Protein AF-X1GWE2-F1 (afdb_monomer)

Secondary structure (DSSP, 8-state):
--EEEEE--TT--HHHHHHHHHHHHHTT-EEEEEESSSS-EE-TTS-EE--SEEGGG--GGG-SEEEE---SSHHHHHTT-HHHHHHHHHHHHTT-EEEE-TTGGG-

Radius of gyration: 12.26 Å; Cα contacts (8 Å, |Δi|>4): 231; chains: 1; bounding box: 29×24×32 Å

pLDDT: mean 97.78, std 1.41, range [90.81, 98.81]

Sequence (107 aa):
MAKIAIVATDGFEEAELIYPFYRLKEAGHESVIISLGKRPIEGKFGYVIKPSFKIDEVSSNDYDGVIVPGGTKNPDYLRRNKNVLNFVHTLDQQHKLVGAICHAGWV

Structure (mmCIF, N/CA/C/O backbone):
data_AF-X1GWE2-F1
#
_entry.id   AF-X1GWE2-F1
#
loop_
_atom_site.group_PDB
_atom_site.id
_atom_site.type_symbol
_atom_site.label_atom_id
_atom_site.label_alt_id
_atom_site.label_comp_id
_atom_site.label_asym_id
_atom_site.label_entity_id
_atom_site.label_seq_id
_atom_site.pdbx_PDB_ins_code
_atom_site.Cartn_x
_atom_site.Cartn_y
_atom_site.Cartn_z
_atom_site.occupancy
_atom_site.B_iso_or_equiv
_atom_site.auth_seq_id
_atom_site.auth_comp_id
_atom_site.auth_asym_id
_atom_site.auth_atom_id
_atom_site.pdbx_PDB_model_num
ATOM 1 N N . MET A 1 1 ? -17.649 7.299 9.170 1.00 90.81 1 MET A N 1
ATOM 2 C CA . MET A 1 1 ? -16.696 7.674 8.105 1.00 90.81 1 MET A CA 1
ATOM 3 C C . MET A 1 1 ? -15.411 6.938 8.408 1.00 90.81 1 MET A C 1
ATOM 5 O O . MET A 1 1 ? -14.901 7.147 9.497 1.00 90.81 1 MET A O 1
ATOM 9 N N . ALA A 1 2 ? -14.978 6.033 7.530 1.00 97.81 2 ALA A N 1
ATOM 10 C CA . ALA A 1 2 ? -13.777 5.232 7.756 1.00 97.81 2 ALA A CA 1
ATOM 11 C C . ALA A 1 2 ? -12.534 5.924 7.179 1.00 97.81 2 ALA A C 1
ATOM 13 O O . ALA A 1 2 ? -12.653 6.657 6.194 1.00 97.81 2 ALA A O 1
ATOM 14 N N . LYS A 1 3 ? -11.360 5.660 7.750 1.00 98.62 3 LYS A N 1
ATOM 15 C CA . LYS A 1 3 ? -10.057 6.100 7.246 1.00 98.62 3 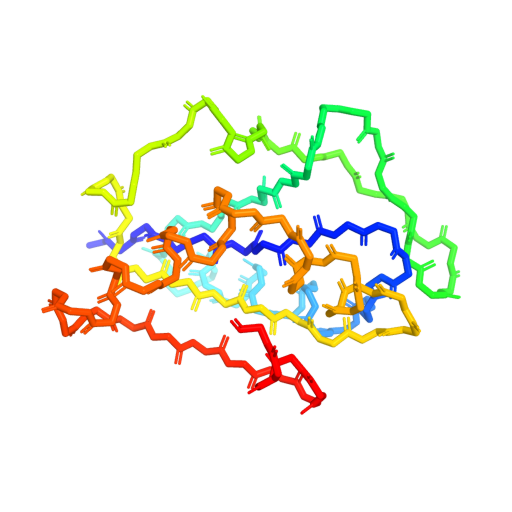LYS A CA 1
ATOM 16 C C . LYS A 1 3 ? -9.218 4.903 6.819 1.00 98.62 3 LYS A C 1
ATOM 18 O O . LYS A 1 3 ? -8.773 4.116 7.648 1.00 98.62 3 LYS A O 1
ATOM 23 N N . ILE A 1 4 ? -8.995 4.765 5.516 1.00 98.75 4 ILE A N 1
ATOM 24 C CA . ILE A 1 4 ? -8.340 3.600 4.917 1.00 98.75 4 ILE A CA 1
ATOM 25 C C . ILE A 1 4 ? -6.966 3.988 4.373 1.00 98.75 4 ILE A C 1
ATOM 27 O O . ILE A 1 4 ? -6.832 4.901 3.553 1.00 98.75 4 ILE A O 1
ATOM 31 N N . ALA A 1 5 ? -5.939 3.269 4.819 1.00 98.75 5 ALA A N 1
ATOM 32 C CA . ALA A 1 5 ? -4.594 3.380 4.278 1.00 98.75 5 ALA A CA 1
ATOM 33 C C . ALA A 1 5 ? -4.493 2.640 2.938 1.00 98.75 5 ALA A C 1
ATOM 35 O O . ALA A 1 5 ? -4.986 1.526 2.797 1.00 98.75 5 ALA A O 1
ATOM 36 N N . ILE A 1 6 ? -3.793 3.219 1.969 1.00 98.75 6 ILE A N 1
ATOM 37 C CA . ILE A 1 6 ? -3.306 2.517 0.781 1.00 98.75 6 ILE A CA 1
ATOM 38 C C . ILE A 1 6 ? -1.784 2.532 0.846 1.00 98.75 6 ILE A C 1
ATOM 40 O O . ILE A 1 6 ? -1.174 3.596 0.719 1.00 98.75 6 ILE A O 1
ATOM 44 N N . VAL A 1 7 ? -1.169 1.372 1.082 1.00 98.69 7 VAL A N 1
ATOM 45 C CA . VAL A 1 7 ? 0.289 1.272 1.247 1.00 98.69 7 VAL A CA 1
ATOM 46 C C . VAL A 1 7 ? 0.918 0.882 -0.083 1.00 98.69 7 VAL A C 1
ATOM 48 O O . VAL A 1 7 ? 0.711 -0.228 -0.566 1.00 98.69 7 VAL A O 1
ATOM 51 N N . ALA A 1 8 ? 1.694 1.788 -0.674 1.00 98.62 8 ALA A N 1
ATOM 52 C CA . ALA A 1 8 ? 2.322 1.573 -1.974 1.00 98.62 8 ALA A CA 1
ATOM 53 C C . ALA A 1 8 ? 3.717 2.210 -2.075 1.00 98.62 8 ALA A C 1
ATOM 55 O O . ALA A 1 8 ? 4.037 3.191 -1.406 1.00 98.62 8 ALA A O 1
ATOM 56 N N . THR A 1 9 ? 4.564 1.671 -2.943 1.00 98.56 9 THR A N 1
ATOM 57 C CA . THR A 1 9 ? 5.885 2.177 -3.331 1.00 98.56 9 THR A CA 1
ATOM 58 C C . THR A 1 9 ? 6.111 1.950 -4.829 1.00 98.56 9 THR A C 1
ATOM 60 O O . THR A 1 9 ? 5.176 1.559 -5.520 1.00 98.56 9 THR A O 1
ATOM 63 N N . ASP A 1 10 ? 7.300 2.243 -5.363 1.00 98.38 10 ASP A N 1
ATOM 64 C CA . ASP A 1 10 ? 7.531 2.194 -6.813 1.00 98.38 10 ASP A CA 1
ATOM 65 C C . ASP A 1 10 ? 7.184 0.840 -7.435 1.00 98.38 10 ASP A C 1
ATOM 67 O O . ASP A 1 10 ? 7.381 -0.224 -6.842 1.00 98.38 10 ASP A O 1
ATOM 71 N N . GLY A 1 11 ? 6.723 0.896 -8.681 1.00 98.06 11 GLY A N 1
ATOM 72 C CA . GLY A 1 11 ? 6.243 -0.258 -9.422 1.00 98.06 11 GLY A CA 1
ATOM 73 C C . GLY A 1 11 ? 4.932 -0.806 -8.870 1.00 98.06 11 GLY A C 1
ATOM 74 O O . GLY A 1 11 ? 4.714 -2.010 -8.982 1.00 98.06 11 GLY A O 1
ATOM 75 N N . PHE A 1 12 ? 4.093 0.032 -8.250 1.00 98.50 12 PHE A N 1
ATOM 76 C CA . PHE A 1 12 ? 2.706 -0.316 -7.926 1.00 98.50 12 PHE A CA 1
ATOM 77 C C . PHE A 1 12 ? 1.871 -0.463 -9.200 1.00 98.50 12 PHE A C 1
ATOM 79 O O . PHE A 1 12 ? 2.204 0.127 -10.228 1.00 98.50 12 PHE A O 1
ATOM 86 N N . GLU A 1 13 ? 0.801 -1.258 -9.139 1.00 98.31 13 GLU A N 1
ATOM 87 C CA . GLU A 1 13 ? -0.170 -1.305 -10.231 1.00 98.31 13 GLU A CA 1
ATOM 88 C C . GLU A 1 13 ? -1.113 -0.096 -10.131 1.00 98.31 13 GLU A C 1
ATOM 90 O O . GLU A 1 13 ? -1.823 0.06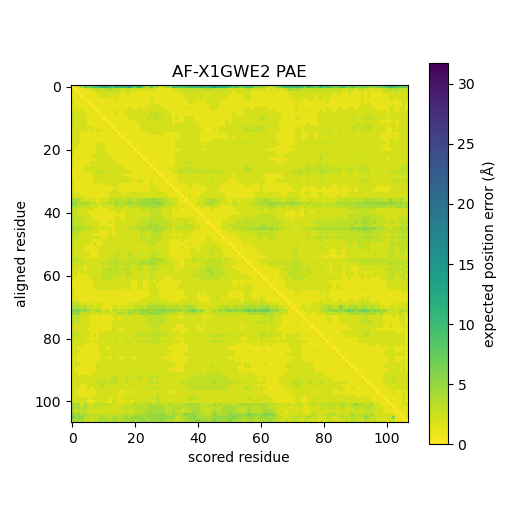2 -9.132 1.00 98.31 13 GLU A O 1
ATOM 95 N N . GLU A 1 14 ? -1.116 0.770 -11.145 1.00 98.00 14 GLU A N 1
ATOM 96 C CA . GLU A 1 14 ? -1.897 2.001 -11.171 1.00 98.00 14 GLU A CA 1
ATOM 97 C C . GLU A 1 14 ? -3.386 1.766 -10.929 1.00 98.00 14 GLU A C 1
ATOM 99 O O . GLU A 1 14 ? -3.964 2.453 -10.086 1.00 98.00 14 GLU A O 1
ATOM 104 N N . ALA A 1 15 ? -4.021 0.811 -11.618 1.00 97.94 15 ALA A N 1
ATOM 105 C CA . ALA A 1 15 ? -5.461 0.604 -11.475 1.00 97.94 15 ALA A CA 1
ATOM 106 C C . ALA A 1 15 ? -5.819 0.100 -10.069 1.00 97.94 15 ALA A C 1
ATOM 108 O O . ALA A 1 15 ? -6.815 0.536 -9.488 1.00 97.94 15 ALA A O 1
ATOM 109 N N . GLU A 1 16 ? -4.976 -0.760 -9.494 1.00 98.38 16 GLU A N 1
ATOM 110 C CA . GLU A 1 16 ? -5.173 -1.333 -8.158 1.00 98.38 16 GLU A CA 1
ATOM 111 C C . GLU A 1 16 ? -4.971 -0.305 -7.035 1.00 98.38 16 GLU A C 1
ATOM 113 O O . GLU A 1 16 ? -5.511 -0.482 -5.947 1.00 98.38 16 GLU A O 1
ATOM 118 N N . LEU A 1 17 ? -4.237 0.785 -7.283 1.00 98.50 17 LEU A N 1
ATOM 119 C CA . LEU A 1 17 ? -4.112 1.910 -6.350 1.00 98.50 17 LEU A CA 1
ATOM 120 C C . LEU A 1 17 ? -5.204 2.962 -6.582 1.00 98.50 17 LEU A C 1
ATOM 122 O O . LEU A 1 17 ? -5.904 3.364 -5.650 1.00 98.50 17 LEU A O 1
ATOM 126 N N . ILE A 1 18 ? -5.338 3.430 -7.825 1.00 98.19 18 ILE A N 1
ATOM 127 C CA . ILE A 1 18 ? -6.184 4.569 -8.202 1.00 98.19 18 ILE A CA 1
ATOM 128 C C . ILE A 1 18 ? -7.657 4.238 -7.982 1.00 98.19 18 ILE A C 1
ATOM 130 O O . ILE A 1 18 ? -8.397 5.059 -7.434 1.00 98.19 18 ILE A O 1
ATOM 134 N N . TYR A 1 19 ? -8.093 3.041 -8.379 1.00 98.06 19 TYR A N 1
ATOM 135 C CA . TYR A 1 19 ? -9.505 2.692 -8.307 1.00 98.06 19 TYR A CA 1
ATOM 136 C C . TYR A 1 19 ? -10.011 2.626 -6.854 1.00 98.06 19 TYR A C 1
ATOM 138 O O . TYR A 1 19 ? -10.979 3.333 -6.553 1.00 98.06 19 TYR A O 1
ATOM 146 N N . PRO A 1 20 ? -9.363 1.907 -5.910 1.00 97.94 20 PRO A N 1
ATOM 147 C CA . PRO A 1 20 ? -9.767 1.954 -4.504 1.00 97.94 20 PRO A CA 1
ATOM 148 C C . PRO A 1 20 ? -9.661 3.354 -3.895 1.00 97.94 20 PRO A C 1
ATOM 150 O O . PRO A 1 20 ? -10.560 3.756 -3.159 1.00 97.94 20 PRO A O 1
ATOM 153 N N . PHE A 1 21 ? -8.620 4.123 -4.236 1.00 98.38 21 PHE A N 1
ATOM 154 C CA . PHE A 1 21 ? -8.428 5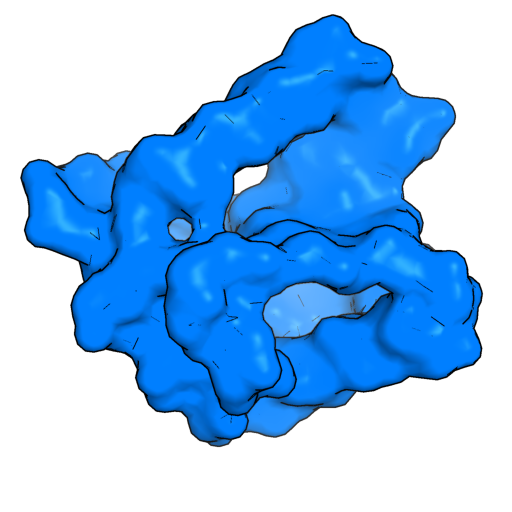.477 -3.713 1.00 98.38 21 PHE A CA 1
ATOM 155 C C . PHE A 1 21 ? -9.622 6.393 -3.994 1.00 98.38 21 PHE A C 1
ATOM 157 O O . PHE A 1 21 ? -10.154 7.027 -3.079 1.00 98.38 21 PHE A O 1
ATOM 164 N N . TYR A 1 22 ? -10.068 6.456 -5.251 1.00 98.31 22 TYR A N 1
ATOM 165 C CA . TYR A 1 22 ? -11.214 7.285 -5.617 1.00 98.31 22 TYR A CA 1
ATOM 166 C C . TYR A 1 22 ? -12.535 6.672 -5.159 1.00 98.31 22 TYR A C 1
ATOM 168 O O . TYR A 1 22 ? -13.389 7.396 -4.651 1.00 98.31 22 TYR A O 1
ATOM 176 N N . ARG A 1 23 ? -12.697 5.345 -5.240 1.00 98.25 23 ARG A N 1
ATOM 177 C CA . ARG A 1 23 ? -13.954 4.692 -4.855 1.00 98.25 23 ARG A CA 1
ATOM 178 C C . ARG A 1 23 ? -14.266 4.839 -3.365 1.00 98.25 23 ARG A C 1
ATOM 180 O O . ARG A 1 23 ? -15.420 5.070 -3.017 1.00 98.25 23 ARG A O 1
ATOM 187 N N . LEU A 1 24 ? -13.252 4.773 -2.501 1.00 98.31 24 LEU A N 1
ATOM 188 C CA . LEU A 1 24 ? -13.392 5.045 -1.067 1.00 98.31 24 LEU A CA 1
ATOM 189 C C . LEU A 1 24 ? -13.828 6.491 -0.805 1.00 98.31 24 LEU A C 1
ATOM 191 O O . LEU A 1 24 ? -14.738 6.726 -0.013 1.00 98.31 24 LEU A O 1
ATOM 195 N N . LYS A 1 25 ? -13.228 7.458 -1.507 1.00 98.06 25 LYS A N 1
ATOM 196 C CA . LYS A 1 25 ? -13.600 8.875 -1.388 1.00 98.06 25 LYS A CA 1
ATOM 197 C C . LYS A 1 25 ? -15.029 9.139 -1.845 1.00 98.06 25 LYS A C 1
ATOM 199 O O . LYS A 1 25 ? -15.770 9.828 -1.153 1.00 98.06 25 LYS A O 1
ATOM 204 N N . GLU A 1 26 ? -15.432 8.558 -2.971 1.00 98.44 26 GLU A N 1
ATOM 205 C CA . GLU A 1 26 ? -16.801 8.653 -3.488 1.00 98.44 26 GLU A CA 1
ATOM 206 C C . GLU A 1 26 ? -17.832 8.025 -2.537 1.00 98.44 26 GLU A C 1
ATOM 208 O O . GLU A 1 26 ? -18.951 8.520 -2.434 1.00 98.44 26 GLU A O 1
ATOM 213 N N . ALA A 1 27 ? -17.449 6.984 -1.793 1.00 98.12 27 ALA A N 1
ATOM 214 C CA . ALA A 1 27 ? -18.274 6.373 -0.751 1.00 98.12 27 ALA A CA 1
ATOM 215 C C . ALA A 1 27 ? -18.300 7.167 0.577 1.00 98.12 27 ALA A C 1
ATOM 217 O O . ALA A 1 27 ? -18.923 6.731 1.544 1.00 98.12 27 ALA A O 1
ATOM 218 N N . GLY A 1 28 ? -17.631 8.324 0.654 1.00 98.38 28 GLY A N 1
ATOM 219 C CA . GLY A 1 28 ? -17.579 9.151 1.863 1.00 98.38 28 GLY A CA 1
ATOM 220 C C . GLY A 1 28 ? -16.601 8.634 2.922 1.00 98.38 28 GLY A C 1
ATOM 221 O O . GLY A 1 28 ? -16.858 8.758 4.122 1.00 98.38 28 GLY A O 1
AT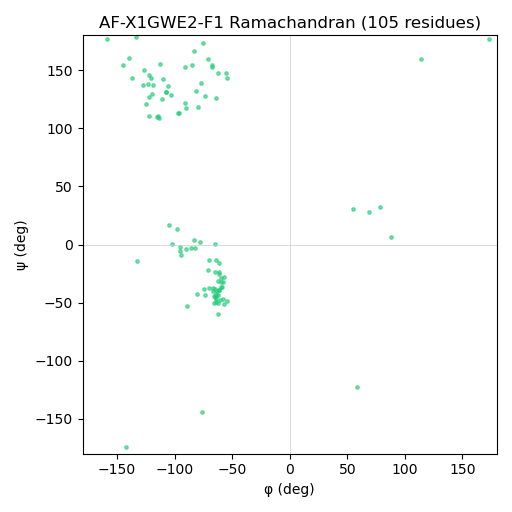OM 222 N N . HIS A 1 29 ? -15.501 8.005 2.506 1.00 98.56 29 HIS A N 1
ATOM 223 C CA . HIS A 1 29 ? -14.402 7.576 3.375 1.00 98.56 29 HIS A CA 1
ATOM 224 C C . HIS A 1 29 ? -13.123 8.366 3.078 1.00 98.56 29 HIS A C 1
ATOM 226 O O . HIS A 1 29 ? -12.915 8.871 1.975 1.00 98.56 29 HIS A O 1
ATOM 232 N N . GLU A 1 30 ? -12.236 8.464 4.064 1.00 98.38 30 GLU A N 1
ATOM 233 C CA . GLU A 1 30 ? -10.896 9.003 3.864 1.00 98.38 30 GLU A CA 1
ATOM 234 C C . GLU A 1 30 ? -9.998 7.906 3.277 1.00 98.38 30 GLU A C 1
ATOM 236 O O . GLU A 1 30 ? -9.971 6.777 3.766 1.00 98.38 30 GLU A O 1
ATOM 241 N N . SER A 1 31 ? -9.258 8.234 2.218 1.00 98.06 31 SER A N 1
ATOM 242 C CA . SER A 1 31 ? -8.272 7.339 1.611 1.00 98.06 31 SER A CA 1
ATOM 243 C C . SER A 1 31 ? -6.916 8.031 1.566 1.00 98.06 31 SER A C 1
ATOM 245 O O . SER A 1 31 ? -6.787 9.117 0.987 1.00 98.06 31 SER A O 1
ATOM 247 N N . VAL A 1 32 ? -5.924 7.416 2.209 1.00 98.44 32 VAL A N 1
ATOM 248 C CA . VAL A 1 32 ? -4.607 8.008 2.474 1.00 98.44 32 VAL A CA 1
ATOM 249 C C . VAL A 1 32 ? -3.519 7.140 1.870 1.00 98.44 32 VAL A C 1
ATOM 251 O O . VAL A 1 32 ? -3.436 5.954 2.171 1.00 98.44 32 VAL A O 1
ATOM 254 N N . ILE A 1 33 ? -2.647 7.732 1.057 1.00 98.56 33 ILE A N 1
ATOM 255 C CA . ILE A 1 33 ? -1.548 7.001 0.420 1.00 98.56 33 ILE A CA 1
ATOM 256 C C . ILE A 1 33 ? -0.318 7.067 1.322 1.00 98.56 33 ILE A C 1
ATOM 258 O O . ILE A 1 33 ? 0.172 8.155 1.636 1.00 98.56 33 ILE A O 1
ATOM 262 N N . ILE A 1 34 ? 0.191 5.906 1.719 1.00 98.69 34 ILE A N 1
ATOM 263 C CA . ILE A 1 34 ? 1.340 5.750 2.613 1.00 98.69 34 ILE A CA 1
ATOM 264 C C . ILE A 1 34 ? 2.436 5.013 1.852 1.00 98.69 34 ILE A C 1
ATOM 266 O O . ILE A 1 34 ? 2.167 4.043 1.147 1.00 98.69 34 ILE A O 1
ATOM 270 N N . SER A 1 35 ? 3.680 5.465 1.985 1.00 98.56 35 SER A N 1
ATOM 271 C CA . SER A 1 35 ? 4.816 4.819 1.326 1.00 98.56 35 SER A CA 1
ATOM 272 C C . SER A 1 35 ? 5.999 4.617 2.264 1.00 98.56 35 SER A C 1
ATOM 274 O O . SER A 1 35 ? 5.984 5.010 3.427 1.00 98.56 35 SER A O 1
ATOM 276 N N . LEU A 1 36 ? 7.067 4.014 1.747 1.00 98.19 36 LEU A N 1
ATOM 277 C CA . LEU A 1 36 ? 8.338 3.847 2.453 1.00 98.19 36 LEU A CA 1
ATOM 278 C C . LEU A 1 36 ? 9.084 5.183 2.640 1.00 98.19 36 LEU A C 1
ATOM 280 O O . LEU A 1 36 ? 10.039 5.265 3.406 1.00 98.19 36 LEU A O 1
ATOM 284 N N . GLY A 1 37 ? 8.663 6.234 1.929 1.00 96.69 37 GLY A N 1
ATOM 285 C CA . GLY A 1 37 ? 9.244 7.570 1.974 1.00 96.69 37 GLY A CA 1
ATOM 286 C C . GLY A 1 37 ? 8.264 8.641 1.486 1.00 96.69 37 GLY A C 1
ATOM 287 O O . GLY A 1 37 ? 7.155 8.339 1.065 1.00 96.69 37 GLY A O 1
ATOM 288 N N . LYS A 1 38 ? 8.678 9.914 1.546 1.00 95.44 38 LYS A N 1
ATOM 289 C CA . LYS A 1 38 ? 7.862 11.071 1.113 1.00 95.44 38 LYS A CA 1
ATOM 290 C C . LYS A 1 38 ? 8.142 11.523 -0.318 1.00 95.44 38 LYS A C 1
ATOM 292 O O . LYS A 1 38 ? 7.490 12.445 -0.809 1.00 95.44 38 LYS A O 1
ATOM 297 N N . ARG A 1 39 ? 9.140 10.922 -0.975 1.00 97.38 39 ARG A N 1
ATOM 298 C CA . ARG A 1 39 ? 9.382 11.204 -2.389 1.00 97.38 39 ARG A CA 1
ATOM 299 C C . ARG A 1 39 ? 8.218 10.666 -3.226 1.00 97.38 39 ARG A C 1
ATOM 301 O O . ARG A 1 39 ? 7.597 9.688 -2.807 1.00 97.38 39 ARG A O 1
ATOM 308 N N . PRO A 1 40 ? 7.939 11.264 -4.393 1.00 98.25 40 PRO A N 1
ATOM 309 C CA . PRO A 1 40 ? 7.014 10.669 -5.339 1.00 98.25 40 PRO A CA 1
ATOM 310 C C . PRO A 1 40 ? 7.414 9.229 -5.682 1.00 98.25 40 PRO A C 1
ATOM 312 O O . PRO A 1 40 ? 8.607 8.906 -5.750 1.00 98.25 40 PRO A O 1
ATOM 315 N N . ILE A 1 41 ? 6.401 8.389 -5.854 1.00 98.31 41 ILE A N 1
ATOM 316 C CA . ILE A 1 41 ? 6.516 6.997 -6.281 1.00 98.31 41 ILE A CA 1
ATOM 317 C C . ILE A 1 41 ? 5.964 6.871 -7.694 1.00 98.31 41 ILE A C 1
ATOM 319 O O . ILE A 1 41 ? 4.987 7.537 -8.040 1.00 98.31 41 ILE A O 1
ATOM 323 N N . GLU A 1 42 ? 6.598 6.034 -8.501 1.00 98.44 42 GLU A N 1
ATOM 324 C CA . GLU A 1 42 ? 6.222 5.820 -9.898 1.00 98.44 42 GLU A CA 1
ATOM 325 C C . GLU A 1 42 ? 5.566 4.447 -10.071 1.00 98.44 42 GLU A C 1
ATOM 327 O O . GLU A 1 42 ? 6.075 3.442 -9.570 1.00 98.44 42 GLU A O 1
ATOM 332 N N . GLY A 1 43 ? 4.414 4.408 -10.737 1.00 98.06 43 GLY A N 1
ATOM 333 C CA . GLY A 1 43 ? 3.675 3.191 -11.051 1.00 98.06 43 GLY A CA 1
ATOM 334 C C . GLY A 1 43 ? 4.315 2.394 -12.186 1.00 98.06 43 GLY A C 1
ATOM 335 O O . GLY A 1 43 ? 5.285 2.819 -12.817 1.00 98.06 43 GLY A O 1
ATOM 336 N N . LYS A 1 44 ? 3.786 1.197 -12.445 1.00 96.62 44 LYS A N 1
ATOM 337 C CA . LYS A 1 44 ? 4.290 0.288 -13.483 1.00 96.62 44 LYS A CA 1
ATOM 338 C C . LYS A 1 44 ? 4.272 0.919 -14.882 1.00 96.62 44 LYS A C 1
ATOM 340 O O . LYS A 1 44 ? 5.125 0.579 -15.702 1.00 96.62 44 LYS A O 1
ATOM 345 N N . PHE A 1 45 ? 3.314 1.796 -15.154 1.00 96.88 45 PHE A N 1
ATOM 346 C CA . PHE A 1 45 ? 3.110 2.471 -16.434 1.00 96.88 45 PHE A CA 1
ATOM 347 C C . PHE A 1 45 ? 3.551 3.946 -16.416 1.00 96.88 45 PHE A C 1
ATOM 349 O O . PHE A 1 45 ? 3.205 4.702 -17.324 1.00 96.88 45 PHE A O 1
ATOM 356 N N . GLY A 1 46 ? 4.349 4.351 -15.421 1.00 96.31 46 GLY A N 1
ATOM 357 C CA . GLY A 1 46 ? 4.970 5.676 -15.346 1.00 96.31 46 GLY A CA 1
ATOM 358 C C . GLY A 1 46 ? 4.117 6.747 -14.662 1.00 96.31 46 GLY A C 1
ATOM 359 O O . GLY A 1 46 ? 4.495 7.920 -14.651 1.00 96.31 46 GLY A O 1
ATOM 360 N N . TYR A 1 47 ? 2.965 6.391 -14.084 1.00 97.12 47 TYR A N 1
ATOM 361 C CA . TYR A 1 47 ? 2.157 7.365 -13.354 1.00 97.12 47 TYR A CA 1
ATOM 362 C C . TYR A 1 47 ? 2.804 7.710 -12.010 1.00 97.12 47 TYR A C 1
ATOM 364 O O . TYR A 1 47 ? 3.111 6.830 -11.208 1.00 97.12 47 TYR A O 1
ATOM 372 N N . VAL A 1 48 ? 2.988 9.000 -11.733 1.00 98.00 48 VAL A N 1
ATOM 373 C CA . VAL A 1 48 ? 3.680 9.461 -10.524 1.00 98.00 48 VAL A CA 1
ATOM 374 C C . VAL A 1 48 ? 2.682 9.959 -9.486 1.00 98.00 48 VAL A C 1
ATOM 376 O O . VAL A 1 48 ? 1.862 10.835 -9.756 1.00 98.00 48 VAL A O 1
ATOM 379 N N . ILE A 1 49 ? 2.796 9.445 -8.262 1.00 97.56 49 ILE A N 1
ATOM 380 C CA . ILE A 1 49 ? 1.967 9.847 -7.123 1.00 97.56 49 ILE A CA 1
ATOM 381 C C . ILE A 1 49 ? 2.859 10.318 -5.982 1.00 97.56 49 ILE A C 1
ATOM 383 O O . ILE A 1 49 ? 3.868 9.696 -5.661 1.00 97.56 49 ILE A O 1
ATOM 387 N N . LYS A 1 50 ? 2.466 11.411 -5.323 1.00 97.94 50 LYS A N 1
ATOM 388 C CA . LYS A 1 50 ? 3.094 11.858 -4.078 1.00 97.94 50 LYS A CA 1
ATOM 389 C C . LYS A 1 50 ? 2.382 11.217 -2.874 1.00 97.94 50 LYS A C 1
ATOM 391 O O . LYS A 1 50 ? 1.202 11.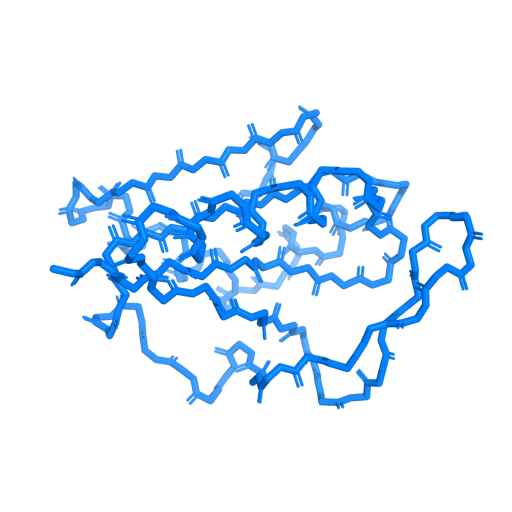510 -2.676 1.00 97.94 50 LYS A O 1
ATOM 396 N N . PRO A 1 51 ? 3.068 10.393 -2.060 1.00 97.94 51 PRO A N 1
ATOM 397 C CA . PRO A 1 51 ? 2.493 9.846 -0.833 1.00 97.94 51 PRO A CA 1
ATOM 398 C C . PRO A 1 51 ? 2.127 10.951 0.163 1.00 97.94 51 PRO A C 1
ATOM 400 O O . PRO A 1 51 ? 2.811 11.975 0.250 1.00 97.94 51 PRO A O 1
ATOM 403 N N . SER A 1 52 ? 1.069 10.729 0.940 1.00 98.00 52 SER A N 1
ATOM 404 C CA . SER A 1 52 ? 0.655 11.626 2.023 1.00 98.00 52 SER A CA 1
ATOM 405 C C . SER A 1 52 ? 1.603 11.518 3.219 1.00 98.00 52 SER A C 1
ATOM 407 O O . SER A 1 52 ? 2.023 12.537 3.767 1.00 98.00 52 SER A O 1
ATOM 409 N N . PHE A 1 53 ? 1.986 10.290 3.580 1.00 98.19 53 PHE A N 1
ATOM 410 C CA . PHE A 1 53 ? 2.837 10.000 4.734 1.00 98.19 53 PHE A CA 1
ATOM 411 C C . PHE A 1 53 ? 3.856 8.906 4.433 1.00 98.19 53 PHE A C 1
ATOM 413 O O . PHE A 1 53 ? 3.687 8.102 3.509 1.00 98.19 53 PHE A O 1
ATOM 420 N N . LYS A 1 54 ? 4.907 8.862 5.251 1.00 98.19 54 LYS A N 1
ATOM 421 C CA . LYS A 1 54 ? 5.761 7.680 5.356 1.00 98.19 54 LYS A CA 1
ATOM 422 C C . LYS A 1 54 ? 5.177 6.686 6.355 1.00 98.19 54 LYS A C 1
ATOM 424 O O . LYS A 1 54 ? 4.494 7.081 7.295 1.00 98.19 54 LYS A O 1
ATOM 429 N N . ILE A 1 55 ? 5.505 5.410 6.194 1.00 98.19 55 ILE A N 1
ATOM 430 C CA . ILE A 1 55 ? 5.058 4.350 7.105 1.00 98.19 55 ILE A CA 1
ATOM 431 C C . ILE A 1 55 ? 5.558 4.534 8.551 1.00 98.19 55 ILE A C 1
ATOM 433 O O . ILE A 1 55 ? 4.912 4.066 9.477 1.00 98.19 55 ILE A O 1
ATOM 437 N N . ASP A 1 56 ? 6.680 5.228 8.762 1.00 96.88 56 ASP A N 1
ATOM 438 C CA . ASP A 1 56 ? 7.236 5.537 10.088 1.00 96.88 56 ASP A CA 1
ATOM 439 C C . ASP A 1 56 ? 6.651 6.813 10.728 1.00 96.88 56 ASP A C 1
ATOM 441 O O . ASP A 1 56 ? 6.974 7.129 11.869 1.00 96.88 56 ASP A O 1
ATOM 445 N N . GLU A 1 57 ? 5.770 7.529 10.022 1.00 97.31 57 GLU A N 1
ATOM 446 C CA . GLU A 1 57 ? 5.097 8.746 10.502 1.00 97.31 57 GLU A CA 1
ATOM 447 C C . GLU A 1 57 ? 3.642 8.496 10.939 1.00 97.31 57 GLU A C 1
ATOM 449 O O . GLU A 1 57 ? 2.946 9.436 11.319 1.00 97.31 57 GLU A O 1
ATOM 454 N N . VAL A 1 58 ? 3.156 7.255 10.848 1.00 97.81 58 VAL A N 1
ATOM 455 C CA . VAL A 1 58 ? 1.743 6.903 11.043 1.00 97.81 58 VAL A CA 1
ATOM 456 C C . VAL A 1 58 ? 1.572 5.796 12.076 1.00 97.81 58 VAL A C 1
ATOM 458 O O . VAL A 1 58 ? 2.418 4.913 12.207 1.00 97.81 58 VAL A O 1
ATOM 461 N N . SER A 1 59 ? 0.439 5.809 12.777 1.00 97.88 59 SER A N 1
ATOM 462 C CA . SER A 1 59 ? 0.018 4.720 13.658 1.00 97.88 59 SER A CA 1
ATOM 463 C C . SER A 1 59 ? -1.112 3.927 13.009 1.00 97.88 59 SER A C 1
ATOM 465 O O . SER A 1 59 ? -2.052 4.513 12.481 1.00 97.88 59 SER A O 1
ATOM 467 N N . SER A 1 60 ? -1.068 2.594 13.075 1.00 97.88 60 SER A N 1
ATOM 468 C CA . SER A 1 60 ? -2.168 1.721 12.621 1.00 97.88 60 SER A CA 1
ATOM 469 C C . SER A 1 60 ? -3.469 1.961 13.393 1.00 97.88 60 SER A C 1
ATOM 471 O O . SER A 1 60 ? -4.557 1.724 12.869 1.00 97.88 60 SER A O 1
ATOM 473 N N . ASN A 1 61 ? -3.383 2.498 14.614 1.00 97.69 61 ASN A N 1
ATOM 474 C CA . ASN A 1 61 ? -4.557 2.849 15.411 1.00 97.69 61 ASN A CA 1
ATOM 475 C C . ASN A 1 61 ? -5.394 3.971 14.780 1.00 97.69 61 ASN A C 1
ATOM 477 O O . ASN A 1 61 ? -6.592 4.026 15.040 1.00 97.69 61 ASN A O 1
ATOM 481 N N . ASP A 1 62 ? -4.793 4.805 13.925 1.00 98.19 62 ASP A N 1
ATOM 482 C CA . ASP A 1 62 ? -5.465 5.935 13.273 1.00 98.19 62 ASP A CA 1
ATOM 483 C C . ASP A 1 62 ? -6.269 5.529 12.027 1.00 98.19 62 ASP A C 1
ATOM 485 O O . ASP A 1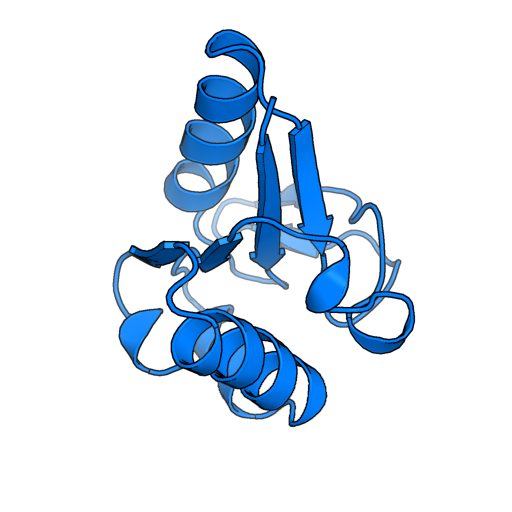 62 ? -6.882 6.386 11.393 1.00 98.19 62 ASP A O 1
ATOM 489 N N . TYR A 1 63 ? -6.235 4.252 11.634 1.00 98.62 63 TYR A N 1
ATOM 490 C CA . TYR A 1 63 ? -6.869 3.748 10.415 1.00 98.62 63 TYR A CA 1
ATOM 491 C C . TYR A 1 63 ? -7.873 2.648 10.739 1.00 98.62 63 TYR A C 1
ATOM 493 O O . TYR A 1 63 ? -7.639 1.829 11.621 1.00 98.62 63 TYR A O 1
ATOM 501 N N . ASP A 1 64 ? -8.959 2.589 9.976 1.00 98.75 64 ASP A N 1
ATOM 502 C CA . ASP A 1 64 ? -9.992 1.548 10.047 1.00 98.75 64 ASP A CA 1
ATOM 503 C C . ASP A 1 64 ? -9.698 0.363 9.112 1.00 98.75 64 ASP A C 1
ATOM 505 O O . ASP A 1 64 ? -10.421 -0.634 9.098 1.00 98.75 64 ASP A O 1
ATOM 509 N N . GLY A 1 65 ? -8.628 0.461 8.320 1.00 98.62 65 GLY A N 1
ATOM 510 C CA . GLY A 1 65 ? -8.169 -0.609 7.448 1.00 98.62 65 GLY A CA 1
ATOM 511 C C . GLY A 1 65 ? -7.032 -0.206 6.520 1.00 98.62 65 GLY A C 1
ATOM 512 O O . GLY A 1 65 ? -6.616 0.956 6.469 1.00 98.62 65 GLY A O 1
ATOM 513 N N . VAL A 1 66 ? -6.547 -1.184 5.762 1.00 98.81 66 VAL A N 1
ATOM 514 C CA . VAL A 1 66 ? -5.472 -1.041 4.781 1.00 98.81 66 VAL A CA 1
ATOM 515 C C . VAL A 1 66 ? -5.802 -1.782 3.490 1.00 98.81 66 VAL A C 1
ATOM 517 O O . VAL A 1 66 ? -6.379 -2.866 3.513 1.00 98.81 66 VAL A O 1
ATOM 520 N N . ILE A 1 67 ? -5.410 -1.200 2.361 1.00 98.81 67 ILE A N 1
ATOM 521 C CA . ILE A 1 67 ? -5.382 -1.844 1.050 1.00 98.81 67 ILE A CA 1
ATOM 522 C C . ILE A 1 67 ? -3.939 -1.830 0.541 1.00 98.81 67 ILE A C 1
ATOM 524 O O . ILE A 1 67 ? -3.285 -0.786 0.520 1.00 98.81 67 ILE A O 1
ATOM 528 N N . VAL A 1 68 ? -3.446 -2.987 0.111 1.00 98.69 68 VAL A N 1
ATOM 529 C CA . VAL A 1 68 ? -2.130 -3.143 -0.509 1.00 98.69 68 VAL A CA 1
ATOM 530 C C . VAL A 1 68 ? -2.336 -3.541 -1.976 1.00 98.69 68 VAL A C 1
ATOM 532 O O . VAL A 1 68 ? -2.792 -4.657 -2.247 1.00 98.69 68 VAL A O 1
ATOM 535 N N . PRO A 1 69 ? -2.056 -2.643 -2.938 1.00 98.56 69 PRO A N 1
ATOM 536 C CA . PRO A 1 69 ? -2.080 -2.986 -4.352 1.00 98.56 69 PRO A CA 1
ATOM 537 C C . PRO A 1 69 ? -0.896 -3.890 -4.710 1.00 98.56 69 PRO A C 1
ATOM 539 O O . PRO A 1 69 ? 0.133 -3.916 -4.032 1.00 98.56 69 PRO A O 1
ATOM 542 N N . GLY A 1 70 ? -1.012 -4.609 -5.814 1.00 98.31 70 GLY A N 1
ATOM 543 C CA . GLY A 1 70 ? 0.080 -5.322 -6.450 1.00 98.31 70 GLY A CA 1
ATOM 544 C C . GLY A 1 70 ? 1.013 -4.386 -7.215 1.00 98.31 70 GLY A C 1
ATOM 545 O O . GLY A 1 70 ? 1.273 -3.248 -6.817 1.00 98.31 70 GLY A O 1
ATOM 546 N N . GLY A 1 71 ? 1.524 -4.884 -8.340 1.00 97.19 71 GLY A N 1
ATOM 547 C CA . GLY A 1 71 ? 2.482 -4.189 -9.202 1.00 97.19 71 GLY A CA 1
ATOM 548 C C . GLY A 1 71 ? 3.850 -4.864 -9.230 1.00 97.19 71 GLY A C 1
ATOM 549 O O . GLY A 1 71 ? 4.184 -5.642 -8.349 1.00 97.19 71 GLY A O 1
ATOM 550 N N . THR A 1 72 ? 4.656 -4.593 -10.256 1.00 92.50 72 THR A N 1
ATOM 551 C CA . THR A 1 72 ? 5.894 -5.341 -10.559 1.00 92.50 72 THR A CA 1
ATOM 552 C C . THR A 1 72 ? 6.920 -5.388 -9.430 1.00 92.50 72 THR A C 1
ATOM 554 O O . THR A 1 72 ? 7.713 -6.322 -9.399 1.00 92.50 72 THR A O 1
ATOM 557 N N . LYS A 1 73 ? 6.948 -4.379 -8.551 1.00 95.44 73 LYS A N 1
ATOM 558 C CA . LYS A 1 73 ? 7.931 -4.267 -7.457 1.00 95.44 73 LYS A CA 1
ATOM 559 C C . LYS A 1 73 ? 7.308 -3.928 -6.107 1.00 95.44 73 LYS A C 1
ATOM 561 O O . LYS A 1 73 ? 7.979 -4.057 -5.084 1.00 95.44 73 LYS A O 1
ATOM 566 N N . ASN A 1 74 ? 6.048 -3.496 -6.086 1.00 97.81 74 ASN A N 1
ATOM 567 C CA . ASN A 1 74 ? 5.445 -2.932 -4.889 1.00 97.81 74 ASN A CA 1
ATOM 568 C C . ASN A 1 74 ? 5.386 -3.948 -3.725 1.00 97.81 74 ASN A C 1
ATOM 570 O O . ASN A 1 74 ? 6.078 -3.717 -2.729 1.00 97.81 74 ASN A O 1
ATOM 574 N N . PRO A 1 75 ? 4.718 -5.115 -3.834 1.00 97.62 75 PRO A N 1
ATOM 575 C CA . PRO A 1 75 ? 4.731 -6.110 -2.756 1.00 97.62 75 PRO A CA 1
ATOM 576 C C . PRO A 1 75 ? 6.132 -6.611 -2.379 1.00 97.62 75 PRO A C 1
ATOM 578 O O . PRO A 1 75 ? 6.418 -6.800 -1.198 1.00 97.62 75 PRO A O 1
ATOM 581 N N . ASP A 1 76 ? 7.035 -6.772 -3.354 1.00 97.81 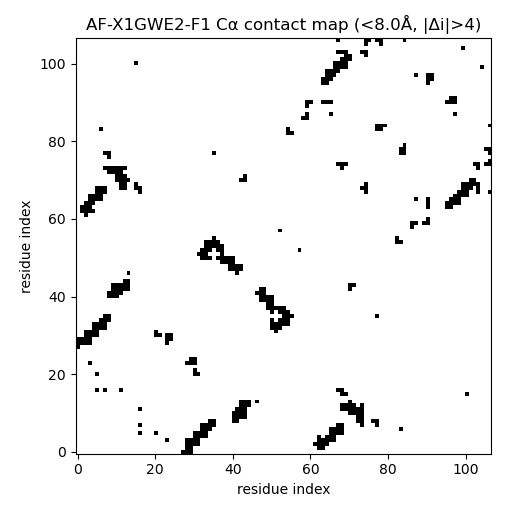76 ASP A N 1
ATOM 582 C CA . ASP A 1 76 ? 8.428 -7.193 -3.125 1.00 97.81 76 ASP A CA 1
ATOM 583 C C . ASP A 1 76 ? 9.199 -6.234 -2.212 1.00 97.81 76 ASP A C 1
ATOM 585 O O . ASP A 1 76 ? 10.051 -6.639 -1.413 1.00 97.81 76 ASP A O 1
ATOM 589 N N . TYR A 1 77 ? 8.932 -4.939 -2.337 1.00 97.88 77 TYR A N 1
ATOM 590 C CA . TYR A 1 77 ? 9.568 -3.918 -1.520 1.00 97.88 77 TYR A CA 1
ATOM 591 C C . TYR A 1 77 ? 8.897 -3.811 -0.154 1.00 97.88 77 TYR A C 1
ATOM 593 O O . TYR A 1 77 ? 9.596 -3.754 0.861 1.00 97.88 77 TYR A O 1
ATOM 601 N N . LEU A 1 78 ? 7.566 -3.852 -0.124 1.00 98.31 78 LEU A N 1
ATOM 602 C CA . LEU A 1 78 ? 6.778 -3.731 1.097 1.00 98.31 78 LEU A CA 1
ATOM 603 C C . LEU A 1 78 ? 7.015 -4.894 2.068 1.00 98.31 78 LEU A C 1
ATOM 605 O O . LEU A 1 78 ? 7.297 -4.639 3.238 1.00 98.31 78 LEU A O 1
ATOM 609 N N . ARG A 1 79 ? 7.034 -6.150 1.595 1.00 97.56 79 ARG A N 1
ATOM 610 C CA . ARG A 1 79 ? 7.203 -7.332 2.469 1.00 97.56 79 ARG A CA 1
ATOM 611 C C . ARG A 1 79 ? 8.554 -7.416 3.186 1.00 97.56 79 ARG A C 1
ATOM 613 O O . ARG A 1 79 ? 8.748 -8.237 4.073 1.00 97.56 79 ARG A O 1
ATOM 620 N N . ARG A 1 80 ? 9.532 -6.603 2.777 1.00 97.94 80 ARG A N 1
ATOM 621 C CA . ARG A 1 80 ? 10.863 -6.526 3.407 1.00 97.94 80 ARG A CA 1
ATOM 622 C C . ARG A 1 80 ? 10.949 -5.423 4.460 1.00 97.94 80 ARG A C 1
ATOM 624 O O . ARG A 1 80 ? 11.949 -5.333 5.171 1.00 97.94 80 ARG A O 1
ATOM 631 N N . ASN A 1 81 ? 9.932 -4.569 4.561 1.00 98.31 81 ASN A N 1
ATOM 632 C CA . ASN A 1 81 ? 9.902 -3.465 5.503 1.00 98.31 81 ASN A CA 1
ATOM 633 C C . ASN A 1 81 ? 9.122 -3.852 6.768 1.00 98.31 81 ASN A C 1
ATOM 635 O O . ASN A 1 81 ? 7.905 -4.008 6.739 1.00 98.31 81 ASN A O 1
ATOM 639 N N . LYS A 1 82 ? 9.821 -3.945 7.905 1.00 98.19 82 LYS A N 1
ATOM 640 C CA . LYS A 1 82 ? 9.212 -4.335 9.188 1.00 98.19 82 LYS A CA 1
ATOM 641 C C . LYS A 1 82 ? 8.088 -3.399 9.643 1.00 98.19 82 LYS A C 1
ATOM 643 O O . LYS A 1 82 ? 7.145 -3.873 10.260 1.00 98.19 82 LYS A O 1
ATOM 648 N N . ASN A 1 83 ? 8.160 -2.103 9.333 1.00 98.31 83 ASN A N 1
ATOM 649 C CA . ASN A 1 83 ? 7.113 -1.157 9.725 1.00 98.31 83 ASN A CA 1
ATOM 650 C C . ASN A 1 83 ? 5.827 -1.403 8.931 1.00 98.31 83 ASN A C 1
ATOM 652 O O . ASN A 1 83 ? 4.750 -1.345 9.510 1.00 98.31 83 ASN A O 1
ATOM 656 N N . VAL A 1 84 ? 5.933 -1.750 7.641 1.00 98.62 84 VAL A N 1
ATOM 657 C CA . VAL A 1 84 ? 4.772 -2.147 6.826 1.00 98.62 84 VAL A CA 1
ATOM 658 C C . VAL A 1 84 ? 4.149 -3.433 7.362 1.00 98.62 84 VAL A C 1
ATOM 660 O O . VAL A 1 84 ? 2.947 -3.456 7.613 1.00 98.62 84 VAL A O 1
ATOM 663 N N . LEU A 1 85 ? 4.963 -4.468 7.601 1.00 98.44 85 LEU A N 1
ATOM 664 C CA . LEU A 1 85 ? 4.483 -5.744 8.144 1.00 98.44 85 LEU A CA 1
ATOM 665 C C . LEU A 1 85 ? 3.781 -5.551 9.494 1.00 98.44 85 LEU A C 1
ATOM 667 O O . LEU A 1 85 ? 2.671 -6.033 9.690 1.00 98.44 85 LEU A O 1
ATOM 671 N N . ASN A 1 86 ? 4.389 -4.788 10.407 1.00 98.50 86 ASN A N 1
ATOM 672 C CA . ASN A 1 86 ? 3.798 -4.493 11.712 1.00 98.50 86 ASN A CA 1
ATOM 673 C C . ASN A 1 86 ? 2.493 -3.697 11.585 1.00 98.50 86 ASN A C 1
ATOM 675 O O . ASN A 1 86 ? 1.547 -3.960 12.324 1.00 98.50 86 ASN A O 1
ATOM 679 N N . PHE A 1 87 ? 2.429 -2.735 10.660 1.00 98.69 87 PHE A N 1
ATOM 680 C CA . PHE A 1 87 ? 1.234 -1.930 10.421 1.00 98.69 87 PHE A CA 1
ATOM 681 C C . PHE A 1 87 ? 0.059 -2.799 9.956 1.00 98.69 87 PHE A C 1
ATOM 683 O O . PHE A 1 87 ? -1.012 -2.741 10.559 1.00 98.69 87 PHE A O 1
ATOM 690 N N . VAL A 1 88 ? 0.274 -3.645 8.940 1.00 98.44 88 VAL A N 1
ATOM 691 C CA . VAL A 1 88 ? -0.745 -4.575 8.420 1.00 98.44 88 VAL A CA 1
ATOM 692 C C . VAL A 1 88 ? -1.137 -5.598 9.487 1.00 98.44 88 VAL A C 1
ATOM 694 O O . VAL A 1 88 ? -2.322 -5.773 9.755 1.00 98.44 88 VAL A O 1
ATOM 697 N N . HIS A 1 89 ? -0.157 -6.206 10.160 1.00 98.19 89 HIS A N 1
ATOM 698 C CA . HIS A 1 89 ? -0.408 -7.202 11.201 1.00 98.19 89 HIS A CA 1
ATOM 699 C C . HIS A 1 89 ? -1.205 -6.633 12.381 1.00 98.19 89 HIS A C 1
ATOM 701 O O . HIS A 1 89 ? -2.095 -7.295 12.902 1.00 98.19 89 HIS A O 1
ATOM 707 N N . THR A 1 90 ? -0.934 -5.390 12.788 1.00 98.50 90 THR A N 1
ATOM 708 C CA . THR A 1 90 ? -1.693 -4.744 13.868 1.00 98.50 90 THR A CA 1
ATOM 709 C C . THR A 1 90 ? -3.147 -4.498 13.464 1.00 98.50 90 THR A C 1
ATOM 711 O O . THR A 1 90 ? -4.042 -4.693 14.281 1.00 98.50 90 THR A O 1
ATOM 714 N N . LEU A 1 91 ? -3.406 -4.086 12.218 1.00 98.62 91 LEU A N 1
ATOM 715 C CA . LEU A 1 91 ? -4.775 -3.916 11.717 1.00 98.62 91 LEU A CA 1
ATOM 716 C C . LEU A 1 91 ? -5.525 -5.255 11.668 1.00 98.62 91 LEU A C 1
ATOM 718 O O . LEU A 1 91 ? -6.672 -5.321 12.107 1.00 98.62 91 LEU A O 1
ATOM 722 N N . ASP A 1 92 ? -4.864 -6.318 11.211 1.00 98.31 92 ASP A N 1
ATOM 723 C CA . ASP A 1 92 ? -5.417 -7.677 11.204 1.00 98.31 92 ASP A CA 1
ATOM 724 C C . ASP A 1 92 ? -5.764 -8.171 12.621 1.00 98.31 92 ASP A C 1
ATOM 726 O O . ASP A 1 92 ? -6.891 -8.592 12.880 1.00 98.31 92 ASP A O 1
ATOM 730 N N . GLN A 1 93 ? -4.847 -8.007 13.585 1.00 98.50 93 GLN A N 1
ATOM 731 C CA . GLN A 1 93 ? -5.090 -8.329 15.000 1.00 98.50 93 GLN A CA 1
ATOM 732 C C . GLN A 1 93 ? -6.251 -7.530 15.610 1.00 98.50 93 GLN A C 1
ATOM 734 O O . GLN A 1 93 ? -6.916 -8.000 16.531 1.00 98.50 93 GLN A O 1
ATOM 739 N N . GLN A 1 94 ? -6.499 -6.319 15.110 1.00 98.25 94 GLN A N 1
ATOM 740 C CA . GLN A 1 94 ? -7.627 -5.477 15.511 1.00 98.25 94 GLN A CA 1
ATOM 741 C C . GLN A 1 94 ? -8.931 -5.831 14.780 1.00 98.25 94 GLN A C 1
ATOM 743 O O . GLN A 1 94 ? -9.930 -5.136 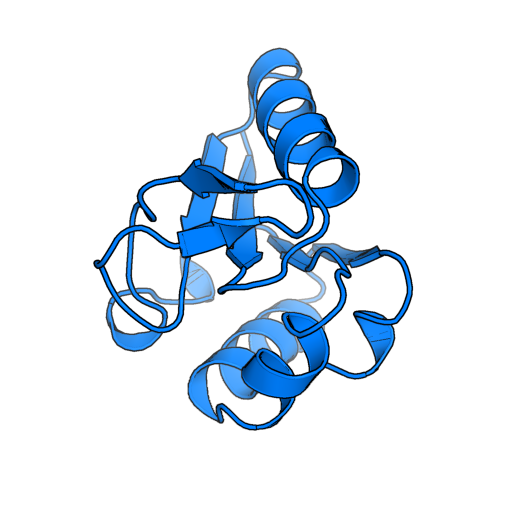14.965 1.00 98.25 94 GLN A O 1
ATOM 748 N N . HIS A 1 95 ? -8.937 -6.882 13.951 1.00 98.00 95 HIS A N 1
ATOM 749 C CA . HIS A 1 95 ? -10.052 -7.273 13.085 1.00 98.00 95 HIS A CA 1
ATOM 750 C C . HIS A 1 95 ? -10.531 -6.142 12.161 1.00 98.00 95 HIS A C 1
ATOM 752 O O . HIS A 1 95 ? -11.712 -6.053 11.816 1.00 98.00 95 HIS A O 1
ATOM 758 N N . LYS A 1 96 ? -9.609 -5.257 11.766 1.00 98.50 96 LYS A N 1
ATOM 759 C CA . LYS A 1 96 ? -9.862 -4.193 10.794 1.00 98.50 96 LYS A CA 1
ATOM 760 C C . LYS A 1 96 ? -9.726 -4.726 9.371 1.00 98.50 96 LYS A C 1
ATOM 762 O O . LYS A 1 96 ? -9.221 -5.821 9.135 1.00 98.50 96 LYS A O 1
ATOM 767 N N . LEU A 1 97 ? -10.190 -3.944 8.400 1.00 97.88 97 LEU A N 1
ATOM 768 C CA . LEU A 1 97 ? -10.138 -4.340 6.995 1.00 97.88 97 LEU A CA 1
ATOM 769 C C . LEU A 1 97 ? -8.680 -4.482 6.521 1.00 97.88 97 LEU A C 1
ATOM 771 O O . LEU A 1 97 ? -7.913 -3.522 6.589 1.00 97.88 97 LEU A O 1
ATOM 775 N N . VAL A 1 98 ? -8.337 -5.641 5.958 1.00 98.50 98 VAL A N 1
ATOM 776 C CA . VAL A 1 98 ? -7.086 -5.871 5.223 1.00 98.50 98 VAL A CA 1
ATOM 777 C C . VAL A 1 98 ? -7.433 -6.337 3.813 1.00 98.50 98 VAL A C 1
ATOM 779 O O . VAL A 1 98 ? -7.970 -7.423 3.613 1.00 98.50 98 VAL A O 1
ATOM 782 N N . GLY A 1 99 ? -7.162 -5.486 2.828 1.00 98.31 99 GLY A N 1
ATOM 783 C CA . GLY A 1 99 ? -7.327 -5.785 1.411 1.00 98.31 99 GLY A CA 1
ATOM 784 C C . GLY A 1 99 ? -5.976 -5.973 0.735 1.00 98.31 99 GLY A C 1
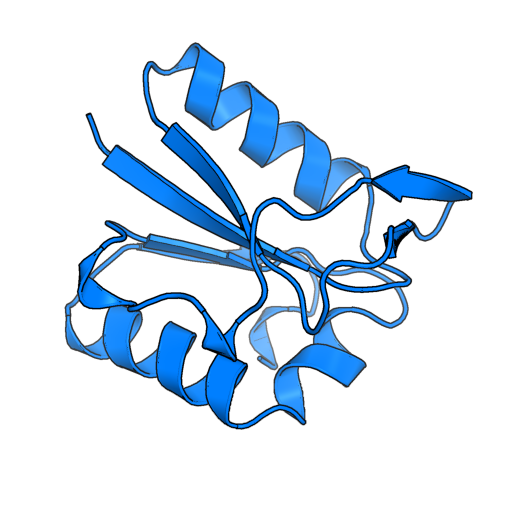ATOM 785 O O . GLY A 1 99 ? -5.101 -5.121 0.853 1.00 98.31 99 GLY A O 1
ATOM 786 N N . ALA A 1 100 ? -5.820 -7.051 -0.023 1.00 98.19 100 ALA A N 1
ATOM 787 C CA . ALA A 1 100 ? -4.655 -7.288 -0.866 1.00 98.19 100 ALA A CA 1
ATOM 788 C C . ALA A 1 100 ? -5.117 -7.592 -2.294 1.00 98.19 100 ALA A C 1
ATOM 790 O O . ALA A 1 100 ? -6.082 -8.332 -2.489 1.00 98.19 100 ALA A O 1
ATOM 791 N N . ILE A 1 101 ? -4.439 -7.019 -3.288 1.00 98.38 101 ILE A N 1
ATOM 792 C CA . ILE A 1 101 ? -4.759 -7.209 -4.709 1.00 98.38 101 ILE A CA 1
ATOM 793 C C . ILE A 1 101 ? -3.546 -7.823 -5.425 1.00 98.38 101 ILE A C 1
ATOM 795 O O . ILE A 1 101 ? -2.393 -7.547 -5.084 1.00 98.38 101 ILE A O 1
ATOM 799 N N . CYS A 1 102 ? -3.793 -8.712 -6.393 1.00 96.31 102 CYS A N 1
ATOM 800 C CA . CYS A 1 102 ? -2.753 -9.454 -7.112 1.00 96.31 102 CYS A CA 1
ATOM 801 C C . CYS A 1 102 ? -1.881 -10.294 -6.148 1.00 96.31 102 CYS A C 1
ATOM 803 O O . CYS A 1 102 ? -2.401 -11.140 -5.425 1.00 96.31 102 CYS A O 1
ATOM 805 N N . HIS A 1 103 ? -0.563 -10.088 -6.123 1.00 96.50 103 HIS A N 1
ATOM 806 C CA . HIS A 1 103 ? 0.373 -10.798 -5.242 1.00 96.50 103 HIS A CA 1
ATOM 807 C C . HIS A 1 103 ? 0.729 -9.999 -3.980 1.00 96.50 103 HIS A C 1
ATOM 809 O O . HIS A 1 103 ? 1.659 -10.356 -3.256 1.00 96.50 103 HIS A O 1
ATOM 815 N N . ALA A 1 104 ? -0.018 -8.932 -3.686 1.00 96.56 104 ALA A N 1
ATOM 816 C CA . ALA A 1 104 ? 0.123 -8.207 -2.430 1.00 96.56 104 ALA A CA 1
ATOM 817 C C . ALA A 1 104 ? -0.182 -9.070 -1.198 1.00 96.56 104 ALA A C 1
ATOM 819 O O . ALA A 1 104 ? 0.246 -8.713 -0.112 1.00 96.56 104 ALA A O 1
ATOM 820 N N . GLY A 1 105 ? -0.834 -10.230 -1.357 1.00 94.19 105 GLY A N 1
ATOM 821 C CA . GLY A 1 105 ? -1.054 -11.191 -0.269 1.00 94.19 105 GLY A CA 1
ATOM 822 C C . GLY A 1 105 ? 0.222 -11.837 0.293 1.00 94.19 105 GLY A C 1
ATOM 823 O O . GLY A 1 105 ? 0.132 -12.694 1.163 1.00 94.19 105 GLY A O 1
ATOM 824 N N . TRP A 1 106 ? 1.403 -11.483 -0.224 1.00 91.50 106 TRP A N 1
ATOM 825 C CA . TRP A 1 106 ? 2.705 -11.856 0.344 1.00 91.50 106 TRP A CA 1
ATOM 826 C C . TRP A 1 106 ? 3.300 -10.785 1.274 1.00 91.50 106 TRP A C 1
ATOM 828 O O . TRP A 1 106 ? 4.410 -10.979 1.776 1.00 91.50 106 TRP A O 1
ATOM 838 N N . VAL A 1 107 ? 2.620 -9.645 1.425 1.00 92.38 107 VAL A N 1
ATOM 839 C CA . VAL A 1 107 ? 2.916 -8.589 2.408 1.00 92.38 107 VAL A CA 1
ATOM 840 C C . VAL A 1 107 ? 2.122 -8.881 3.670 1.00 92.38 107 VAL A C 1
ATOM 842 O O . VAL A 1 107 ? 2.746 -8.822 4.749 1.00 92.38 107 VAL A O 1
#

Mean predicted aligned error: 1.99 Å

Nearest PDB structures (foldseek):
  1sy7-assembly1_A  TM=9.788E-01  e=1.954E-09  Neurospora crassa
  8j4q-assembly1_C  TM=9.698E-01  e=4.543E-09  Escherichia coli
  6lfk-assembly1_B  TM=9.701E-01  e=6.706E-09  Escherichia coli
  6lfk-assembly1_D  TM=9.615E-01  e=1.461E-08  Escherichia coli
  8j4r-assembly1_B  TM=9.632E-01  e=1.559E-08  Escherichia coli

InterPro domains:
  IPR002818 DJ-1/PfpI [PF01965] (3-107)
  IPR029062 Class I glutamine amidotransferase-like [G3DSA:3.40.50.880] (1-107)
  IPR029062 Class I glutamine amidotransferase-like [SSF52317] (1-106)
  IPR050325 Protein/nucleic acid deglycase [PTHR48094] (1-104)

Foldseek 3Di:
DFAEEEEWAAQFACCQRVVCCVVCVVVVYHYFYEYCDQDWHAYNVGDTDGGPYYLVVDALVRGQYYEYTDGDCILVVQLVDPSSVCSRVVNVVVVGYYHYYDPNVSD

Organism: NCBI:txid412755

Solvent-accessible surface area (backbone atoms only — not comparable to full-atom values): 5535 Å² total; per-residue (Å²): 121,51,33,33,38,34,51,51,43,49,22,18,31,55,66,59,45,51,50,57,43,52,53,37,43,76,72,59,25,50,59,45,42,29,14,92,41,66,61,69,31,38,25,66,88,67,54,73,45,70,36,77,36,30,52,92,78,59,62,53,86,78,37,56,24,40,35,28,29,16,41,89,37,15,27,74,54,43,52,72,34,68,61,52,39,52,38,54,51,51,29,51,76,67,72,32,50,78,44,58,34,87,66,16,77,73,76